Protein AF-A0A3D3ZA91-F1 (afdb_monomer_lite)

Foldseek 3Di:
DVLLVVLVVQLVVQLVVQLVVLVVVCVPPPVDPVVNVLSNVVSNLVSVLCSVLPFDDPVQFAQDAAEAEDPPVCCVVVVVVLVVLLVSQLVQLVSDVVVDVVPVPVVVSLVVQLVVQVVSLVRCSRDPDYRYVSSSVSSSNSD

pLDDT: mean 88.39, std 6.63, range [61.06, 97.44]

Structure (mmCIF, N/CA/C/O backbone):
data_AF-A0A3D3ZA91-F1
#
_entry.id   AF-A0A3D3ZA91-F1
#
loop_
_atom_site.group_PDB
_atom_site.id
_atom_site.type_symbol
_atom_site.label_atom_id
_atom_site.label_alt_id
_atom_site.label_comp_id
_atom_site.label_asym_id
_atom_site.label_entity_id
_atom_site.label_seq_id
_atom_site.pdbx_PDB_ins_code
_atom_site.Cartn_x
_atom_site.Cartn_y
_atom_site.Cartn_z
_atom_site.occupancy
_atom_site.B_iso_or_equiv
_atom_site.auth_seq_id
_atom_site.auth_comp_id
_atom_site.auth_asym_id
_atom_site.auth_atom_id
_atom_site.pdbx_PDB_model_num
ATOM 1 N N . MET A 1 1 ? -7.380 8.113 -21.785 1.00 61.06 1 MET A N 1
ATOM 2 C CA . MET A 1 1 ? -8.723 8.226 -21.169 1.00 61.06 1 MET A CA 1
ATOM 3 C C . MET A 1 1 ? -9.260 6.880 -20.694 1.00 61.06 1 MET A C 1
ATOM 5 O O . MET A 1 1 ? -9.661 6.809 -19.547 1.00 61.06 1 MET A O 1
ATOM 9 N N . ARG A 1 2 ? -9.198 5.813 -21.512 1.00 73.81 2 ARG A N 1
ATOM 10 C CA . ARG A 1 2 ? -9.702 4.475 -21.145 1.00 73.81 2 ARG A CA 1
ATOM 11 C C . ARG A 1 2 ? -9.028 3.861 -19.903 1.00 73.81 2 ARG A C 1
ATOM 13 O O . ARG A 1 2 ? -9.726 3.495 -18.982 1.00 73.81 2 ARG A O 1
ATOM 20 N N . ILE A 1 3 ? -7.695 3.902 -19.812 1.00 68.88 3 ILE A N 1
ATOM 21 C CA . ILE A 1 3 ? -6.941 3.330 -18.674 1.00 68.88 3 ILE A CA 1
ATOM 22 C C . ILE A 1 3 ? -7.285 4.002 -17.333 1.00 68.88 3 ILE A C 1
ATOM 24 O O . ILE A 1 3 ? -7.525 3.321 -16.350 1.00 68.88 3 ILE A O 1
ATOM 28 N N . ILE A 1 4 ? -7.343 5.339 -17.293 1.00 70.94 4 ILE A N 1
ATOM 29 C CA . ILE A 1 4 ? -7.691 6.086 -16.068 1.00 70.94 4 ILE A CA 1
ATOM 30 C C . ILE A 1 4 ? -9.126 5.767 -15.636 1.00 70.94 4 ILE A C 1
ATOM 32 O O . ILE A 1 4 ? -9.400 5.635 -14.449 1.00 70.94 4 ILE A O 1
ATOM 36 N N . PHE A 1 5 ? -10.038 5.640 -16.601 1.00 77.88 5 PHE A N 1
ATOM 37 C CA . PHE A 1 5 ? -11.415 5.244 -16.333 1.00 77.88 5 PHE A CA 1
ATOM 38 C C . PHE A 1 5 ? -11.496 3.814 -15.785 1.00 77.88 5 PHE A C 1
ATOM 40 O O . PHE A 1 5 ? -12.196 3.595 -14.804 1.00 77.88 5 PHE A O 1
ATOM 47 N N . ASP A 1 6 ? -10.745 2.875 -16.364 1.00 77.19 6 ASP A N 1
ATOM 48 C CA . ASP A 1 6 ? -10.708 1.480 -15.917 1.00 77.19 6 ASP A CA 1
ATOM 49 C C . ASP A 1 6 ? -10.128 1.369 -14.490 1.00 77.19 6 ASP A C 1
ATOM 51 O O . ASP A 1 6 ? -10.743 0.744 -13.633 1.00 77.19 6 ASP A O 1
ATOM 55 N N . MET A 1 7 ? -9.033 2.076 -14.181 1.00 74.94 7 MET A N 1
ATOM 56 C CA . MET A 1 7 ? -8.461 2.140 -12.822 1.00 74.94 7 MET A CA 1
ATOM 57 C C . MET A 1 7 ? -9.434 2.754 -11.804 1.00 74.94 7 MET A C 1
ATOM 59 O O . MET A 1 7 ? -9.571 2.268 -10.683 1.00 74.94 7 MET A O 1
ATOM 63 N N . ALA A 1 8 ? -10.134 3.829 -12.182 1.00 76.56 8 ALA A N 1
ATOM 64 C CA . ALA A 1 8 ? -11.133 4.456 -11.318 1.00 76.56 8 ALA A CA 1
ATOM 65 C C . ALA A 1 8 ? -12.351 3.546 -11.089 1.00 76.56 8 ALA A C 1
ATOM 67 O O . ALA A 1 8 ? -12.920 3.537 -9.997 1.00 76.56 8 ALA A O 1
ATOM 68 N N . LEU A 1 9 ? -12.745 2.775 -12.106 1.00 82.31 9 LEU A N 1
ATOM 69 C CA . LEU A 1 9 ? -13.807 1.783 -12.000 1.00 82.31 9 LEU A CA 1
ATOM 70 C C . LEU A 1 9 ? -13.417 0.665 -11.028 1.00 82.31 9 LEU A C 1
ATOM 72 O O . LEU A 1 9 ? -14.237 0.300 -10.190 1.00 82.31 9 LEU A O 1
ATOM 76 N N . GLU A 1 10 ? -12.183 0.166 -11.092 1.00 81.94 10 GLU A N 1
ATOM 77 C CA . GLU A 1 10 ? -11.682 -0.871 -10.180 1.00 81.94 10 GLU A CA 1
ATOM 78 C C . GLU A 1 10 ? -11.627 -0.401 -8.734 1.00 81.94 10 GLU A C 1
ATOM 80 O O . GLU A 1 10 ? -12.225 -1.048 -7.876 1.00 81.94 10 GLU A O 1
ATOM 85 N N . ALA A 1 11 ? -11.060 0.781 -8.474 1.00 82.88 11 ALA A N 1
ATOM 86 C CA . ALA A 1 11 ? -11.134 1.387 -7.146 1.00 82.88 11 ALA A CA 1
ATOM 87 C C . ALA A 1 11 ? -12.587 1.548 -6.676 1.00 82.88 11 ALA A C 1
ATOM 89 O O . ALA A 1 11 ? -12.902 1.299 -5.512 1.00 82.88 11 ALA A O 1
ATOM 90 N N . GLY A 1 12 ? -13.499 1.924 -7.577 1.00 84.81 12 GLY A N 1
ATOM 91 C CA . GLY A 1 12 ? -14.930 1.978 -7.287 1.00 84.81 12 GLY A CA 1
ATOM 92 C C . GLY A 1 12 ? -15.498 0.619 -6.868 1.00 84.81 12 GLY A C 1
ATOM 93 O O . GLY A 1 12 ? -16.186 0.528 -5.851 1.00 84.81 12 GLY A O 1
ATOM 94 N N . VAL A 1 13 ? -15.183 -0.447 -7.607 1.00 86.19 13 VAL A N 1
ATOM 95 C CA . VAL A 1 13 ? -15.602 -1.823 -7.291 1.00 86.19 13 VAL A CA 1
ATOM 96 C C . VAL A 1 13 ? -15.001 -2.288 -5.963 1.00 86.19 13 VAL A C 1
ATOM 98 O O . VAL A 1 13 ? -15.733 -2.797 -5.112 1.00 86.19 13 VAL A O 1
ATOM 101 N N . ALA A 1 14 ? -13.705 -2.061 -5.743 1.00 87.56 14 ALA A N 1
ATOM 102 C CA . ALA A 1 14 ? -13.026 -2.373 -4.492 1.00 87.56 14 ALA A CA 1
ATOM 103 C C . ALA A 1 14 ? -13.692 -1.649 -3.316 1.00 87.56 14 ALA A C 1
ATOM 105 O O . ALA A 1 14 ? -14.023 -2.284 -2.316 1.00 87.56 14 ALA A O 1
ATOM 106 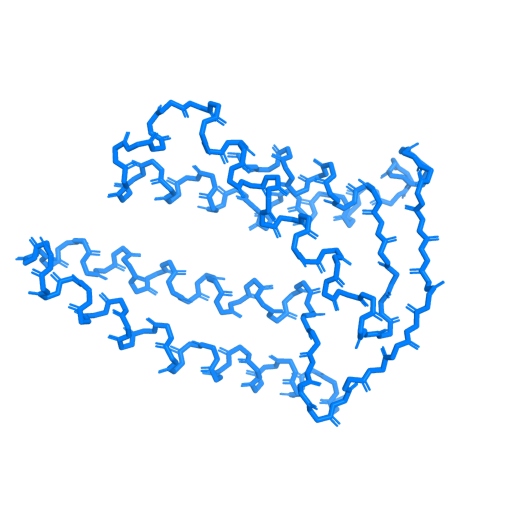N N . ALA A 1 15 ? -13.992 -0.354 -3.445 1.00 87.06 15 ALA A N 1
ATOM 107 C CA . ALA A 1 15 ? -14.692 0.408 -2.414 1.00 87.06 15 ALA A CA 1
ATOM 108 C C . ALA A 1 15 ? -16.099 -0.149 -2.133 1.00 87.06 15 ALA A C 1
ATOM 110 O O . ALA A 1 15 ? -16.471 -0.303 -0.969 1.00 87.06 15 ALA A O 1
ATOM 111 N N . VAL A 1 16 ? -16.861 -0.508 -3.173 1.00 88.00 16 VAL A N 1
ATOM 112 C CA . VAL A 1 16 ? -18.204 -1.107 -3.043 1.00 88.00 16 VAL A CA 1
ATOM 113 C C . VAL A 1 16 ? -18.170 -2.451 -2.311 1.00 88.00 16 VAL A C 1
ATOM 115 O O . VAL A 1 16 ? -19.155 -2.800 -1.667 1.00 88.00 16 VAL A O 1
ATOM 118 N N . ILE A 1 17 ? -17.057 -3.186 -2.352 1.00 89.12 17 ILE A N 1
ATOM 119 C CA . ILE A 1 17 ? -16.880 -4.445 -1.611 1.00 89.12 17 ILE A CA 1
ATOM 120 C C . ILE A 1 17 ? -16.342 -4.185 -0.196 1.00 89.12 17 ILE A C 1
ATOM 122 O O . ILE A 1 17 ? -16.881 -4.702 0.786 1.00 89.12 17 ILE A O 1
ATOM 126 N N . LEU A 1 18 ? -15.292 -3.373 -0.073 1.00 90.50 18 LEU A N 1
ATOM 127 C CA . LEU A 1 18 ? -14.581 -3.137 1.184 1.00 90.50 18 LEU A CA 1
ATOM 128 C C . LEU A 1 18 ? -15.436 -2.365 2.191 1.00 90.50 18 LEU A C 1
ATOM 130 O O . LEU A 1 18 ? -15.481 -2.739 3.362 1.00 90.50 18 LEU A O 1
ATOM 134 N N . VAL A 1 19 ? -16.156 -1.327 1.758 1.00 89.31 19 VAL A N 1
ATOM 135 C CA . VAL A 1 19 ? -17.008 -0.510 2.639 1.00 89.31 19 VAL A CA 1
ATOM 136 C C . VAL A 1 19 ? -18.057 -1.352 3.383 1.00 89.31 19 VAL A C 1
ATOM 138 O O . VAL A 1 19 ? -18.050 -1.327 4.617 1.00 89.31 19 VAL A O 1
ATOM 141 N N . PRO A 1 20 ? -18.939 -2.128 2.721 1.00 88.81 20 PRO A N 1
ATOM 142 C CA . PRO A 1 20 ? -19.918 -2.945 3.433 1.00 88.81 20 PRO A CA 1
ATOM 143 C C . PRO A 1 20 ? -19.260 -4.053 4.256 1.00 88.81 20 PRO A C 1
ATOM 145 O O . PRO A 1 20 ? -19.725 -4.324 5.362 1.00 88.81 20 PRO A O 1
ATOM 148 N N . LEU A 1 21 ? -18.162 -4.651 3.777 1.00 89.62 21 LEU A N 1
ATOM 149 C CA . LEU A 1 21 ? -17.417 -5.659 4.533 1.00 89.62 21 LEU A CA 1
ATOM 150 C C . LEU A 1 21 ? -16.927 -5.101 5.874 1.00 89.62 21 LEU A C 1
ATOM 152 O O . LEU A 1 21 ? -17.147 -5.715 6.920 1.00 89.62 21 LEU A O 1
ATOM 156 N N . PHE A 1 22 ? -16.335 -3.909 5.867 1.00 87.94 22 PHE A N 1
ATOM 157 C CA . PHE A 1 22 ? -15.874 -3.257 7.085 1.00 87.94 22 PHE A CA 1
ATOM 158 C C . PHE A 1 22 ? -17.019 -2.768 7.981 1.00 87.94 22 PHE A C 1
ATOM 160 O O . PHE A 1 22 ? -16.905 -2.850 9.205 1.00 87.94 22 PHE A O 1
ATOM 167 N N . LEU A 1 23 ? -18.146 -2.322 7.414 1.00 87.50 23 LEU A N 1
ATOM 168 C CA . LEU A 1 23 ? -19.346 -1.989 8.194 1.00 87.50 23 LEU A CA 1
ATOM 169 C C . LEU A 1 23 ? -19.912 -3.218 8.920 1.00 87.50 23 LEU A C 1
ATOM 171 O O . LEU A 1 23 ? -20.242 -3.135 10.107 1.00 87.50 23 LEU A O 1
ATOM 175 N N . VAL A 1 24 ? -19.993 -4.363 8.235 1.00 88.25 24 VAL A N 1
ATOM 176 C CA . VAL A 1 24 ? -20.428 -5.637 8.828 1.00 88.25 24 VAL A CA 1
ATOM 177 C C . VAL A 1 24 ? -19.431 -6.098 9.887 1.00 88.25 24 VAL A C 1
ATOM 179 O O . VAL A 1 24 ? -19.844 -6.406 11.003 1.00 88.25 24 VAL A O 1
ATOM 182 N N . ALA A 1 25 ? -18.128 -6.078 9.593 1.00 84.38 25 ALA A N 1
ATOM 183 C CA . ALA A 1 25 ? -17.094 -6.431 10.564 1.00 84.38 25 ALA A CA 1
ATOM 184 C C . ALA A 1 25 ? -17.165 -5.542 11.816 1.00 84.38 25 ALA A C 1
ATOM 186 O O . ALA A 1 25 ? -17.094 -6.047 12.937 1.00 84.38 25 ALA A O 1
ATOM 187 N N . ASN A 1 26 ? -17.390 -4.234 11.653 1.00 83.25 26 ASN A N 1
ATOM 188 C CA . ASN A 1 26 ? -17.578 -3.340 12.789 1.00 83.25 26 ASN A CA 1
ATOM 189 C C . ASN A 1 26 ? -18.813 -3.696 13.613 1.00 83.25 26 ASN A C 1
ATOM 191 O O . ASN A 1 26 ? -18.724 -3.778 14.839 1.00 83.25 26 ASN A O 1
ATOM 195 N N . ARG A 1 27 ? -19.940 -3.962 12.950 1.00 83.56 27 ARG A N 1
ATOM 196 C CA . ARG A 1 27 ? -21.190 -4.326 13.621 1.00 83.56 27 ARG A CA 1
ATOM 197 C C . ARG A 1 27 ? -21.121 -5.678 14.329 1.00 83.56 27 ARG A C 1
ATOM 199 O O . ARG A 1 27 ? -21.796 -5.832 15.332 1.00 83.56 27 ARG A O 1
ATOM 206 N N . VAL A 1 28 ? -20.337 -6.631 13.826 1.00 83.44 28 VAL A N 1
ATOM 207 C CA . VAL A 1 28 ? -20.209 -7.977 14.411 1.00 83.44 28 VAL A CA 1
ATOM 208 C C . VAL A 1 28 ? -19.167 -8.021 15.530 1.00 83.44 28 VAL A C 1
ATOM 210 O O . VAL A 1 28 ? -19.409 -8.650 16.557 1.00 83.44 28 VAL A O 1
ATOM 213 N N . TYR A 1 29 ? -18.013 -7.369 15.359 1.00 77.50 29 TYR A N 1
ATOM 214 C CA . TYR A 1 29 ? -16.881 -7.535 16.277 1.00 77.50 29 TYR A CA 1
ATOM 215 C C . TYR A 1 29 ? -16.690 -6.378 17.261 1.00 77.50 29 TYR A C 1
ATOM 217 O O . TYR A 1 29 ? -16.282 -6.621 18.395 1.00 77.50 29 TYR A O 1
ATOM 225 N N . PHE A 1 30 ? -16.959 -5.130 16.865 1.00 76.62 30 PHE A N 1
ATOM 226 C CA . PHE A 1 30 ? -16.512 -3.955 17.632 1.00 76.62 30 PHE A CA 1
ATOM 227 C C . PHE A 1 30 ? -17.650 -3.130 18.236 1.00 76.62 30 PHE A C 1
ATOM 229 O O . PHE A 1 30 ? -17.479 -2.603 19.329 1.00 76.62 30 PHE A O 1
ATOM 236 N N . HIS A 1 31 ? -18.797 -3.033 17.557 1.00 81.38 31 HIS A N 1
ATOM 237 C CA . HIS A 1 31 ? -19.981 -2.280 17.993 1.00 81.38 31 HIS A CA 1
ATOM 238 C C . HIS A 1 31 ? -19.704 -0.798 18.344 1.00 81.38 31 HIS A C 1
ATOM 240 O O . HIS A 1 31 ? -20.448 -0.191 19.110 1.00 81.38 31 HIS A O 1
ATOM 246 N N . ASP A 1 32 ? -18.650 -0.203 17.771 1.00 82.06 32 ASP A N 1
ATOM 247 C CA . ASP A 1 32 ? -18.165 1.145 18.098 1.00 82.06 32 ASP A CA 1
ATOM 248 C C . ASP A 1 32 ? -18.311 2.097 16.884 1.00 82.06 32 ASP A C 1
ATOM 250 O O . ASP A 1 32 ? -17.761 1.825 15.805 1.00 82.06 32 ASP A O 1
ATOM 254 N N . PRO A 1 33 ? -19.050 3.217 17.010 1.00 77.62 33 PRO A N 1
ATOM 255 C CA . PRO A 1 33 ? -19.240 4.173 15.919 1.00 77.62 33 PRO A CA 1
ATOM 256 C C . PRO A 1 33 ? -17.959 4.943 15.551 1.00 77.62 33 PRO A C 1
ATOM 258 O O . PRO A 1 33 ? -17.760 5.250 14.376 1.00 77.62 33 PRO A O 1
ATOM 261 N N . GLY A 1 34 ? -17.051 5.207 16.496 1.00 82.44 34 GLY A N 1
ATOM 262 C CA . GLY A 1 34 ? -15.782 5.893 16.219 1.00 82.44 34 GLY A CA 1
ATOM 263 C C . GLY A 1 34 ? -14.843 5.036 15.370 1.00 82.44 34 GLY A C 1
ATOM 264 O O . GLY A 1 34 ? -14.255 5.510 14.396 1.00 82.44 34 GLY A O 1
ATOM 265 N N . ARG A 1 35 ? -14.786 3.731 15.664 1.00 84.62 35 ARG A N 1
ATOM 266 C CA . ARG A 1 35 ? -14.047 2.758 14.837 1.00 84.62 35 ARG A CA 1
ATOM 267 C C . ARG A 1 35 ? -14.646 2.594 13.445 1.00 84.62 35 ARG A C 1
ATOM 269 O O . ARG A 1 35 ? -13.900 2.361 12.499 1.00 84.62 35 ARG A O 1
ATOM 276 N N . THR A 1 36 ? -15.962 2.773 13.306 1.00 85.19 36 THR A N 1
ATOM 277 C CA . THR A 1 36 ? -16.650 2.717 12.004 1.00 85.19 36 THR A CA 1
ATOM 278 C C . THR A 1 36 ? -16.066 3.735 11.032 1.00 85.19 36 THR A C 1
ATOM 280 O O . THR A 1 36 ? -15.717 3.379 9.911 1.00 85.19 36 THR A O 1
ATOM 283 N N . VAL A 1 37 ? -15.913 4.989 11.468 1.00 87.69 37 VAL A N 1
ATOM 284 C CA . VAL A 1 37 ? -15.354 6.057 10.626 1.00 87.69 37 VAL A CA 1
ATOM 285 C C . VAL A 1 37 ? -13.926 5.719 10.204 1.00 87.69 37 VAL A C 1
ATOM 287 O O . VAL A 1 37 ? -13.594 5.836 9.028 1.00 87.69 37 VAL A O 1
ATOM 290 N N . GLY A 1 38 ? -13.107 5.226 11.137 1.00 90.19 38 GLY A N 1
ATOM 291 C CA . GLY A 1 38 ? -11.752 4.774 10.829 1.00 90.19 38 GLY A CA 1
ATOM 292 C C . GLY A 1 38 ? -11.732 3.689 9.751 1.00 90.19 38 GLY A C 1
ATOM 293 O O . GLY A 1 38 ? -10.985 3.806 8.782 1.00 90.19 38 GLY A O 1
ATOM 294 N N . TYR A 1 39 ? -12.567 2.658 9.880 1.00 90.00 39 TYR A N 1
ATOM 295 C CA . TYR A 1 39 ? -12.628 1.583 8.892 1.00 90.00 39 TYR A CA 1
ATOM 296 C C . TYR A 1 39 ? -13.123 2.047 7.520 1.00 90.00 39 TYR A C 1
ATOM 298 O O . TYR A 1 39 ? -12.651 1.539 6.508 1.00 90.00 39 TYR A O 1
ATOM 306 N N . LEU A 1 40 ? -14.037 3.019 7.462 1.00 89.88 40 LEU A N 1
ATOM 307 C CA . LEU A 1 40 ? -14.476 3.609 6.195 1.00 89.88 40 LEU A CA 1
ATOM 308 C C . LEU A 1 40 ? -13.339 4.368 5.504 1.00 89.88 40 LEU A C 1
ATOM 310 O O . LEU A 1 40 ? -13.141 4.205 4.302 1.00 89.88 40 LEU A O 1
ATOM 314 N N . ILE A 1 41 ? -12.560 5.148 6.260 1.00 92.31 41 ILE A N 1
ATOM 315 C CA . ILE A 1 41 ? -11.373 5.835 5.730 1.00 92.31 41 ILE A CA 1
ATOM 316 C C . ILE A 1 41 ? -10.350 4.805 5.243 1.00 92.31 41 ILE A C 1
ATOM 318 O O . ILE A 1 41 ? -9.818 4.944 4.144 1.00 92.31 41 ILE A O 1
ATOM 322 N N . PHE A 1 42 ? -10.120 3.744 6.020 1.00 93.31 42 PHE A N 1
ATOM 323 C CA . PHE A 1 42 ? -9.212 2.666 5.641 1.00 93.31 42 PHE A CA 1
ATOM 324 C C . PHE A 1 42 ? -9.678 1.920 4.381 1.00 93.31 42 PHE A C 1
ATOM 326 O O . PHE A 1 42 ? -8.866 1.631 3.509 1.00 93.31 42 PHE A O 1
ATOM 333 N N . ALA A 1 43 ? -10.982 1.674 4.229 1.00 92.19 43 ALA A N 1
ATOM 334 C CA . ALA A 1 43 ? -11.559 1.056 3.036 1.00 92.19 43 ALA A CA 1
ATOM 335 C C . ALA A 1 43 ? -11.337 1.907 1.778 1.00 92.19 43 ALA A C 1
ATOM 337 O O . ALA A 1 43 ? -10.933 1.385 0.741 1.00 92.19 43 ALA A O 1
ATOM 338 N N . ILE A 1 44 ? -11.574 3.219 1.879 1.00 91.38 44 ILE A N 1
ATOM 339 C CA . ILE A 1 44 ? -11.340 4.168 0.782 1.00 91.38 44 ILE A CA 1
ATOM 340 C C . ILE A 1 44 ? -9.848 4.231 0.445 1.00 91.38 44 ILE A C 1
ATOM 342 O O . ILE A 1 44 ? -9.487 4.242 -0.729 1.00 91.38 44 ILE A O 1
ATOM 346 N N . TYR A 1 45 ? -8.981 4.230 1.460 1.00 94.44 45 TYR A N 1
ATOM 347 C CA . TYR A 1 45 ? -7.535 4.154 1.276 1.00 94.44 45 TYR A CA 1
ATOM 348 C C . TYR A 1 45 ? -7.122 2.893 0.505 1.00 94.44 45 TYR A C 1
ATOM 350 O O . TYR A 1 45 ? -6.424 3.016 -0.497 1.00 94.44 45 TYR A O 1
ATOM 358 N N . LEU A 1 46 ? -7.582 1.705 0.915 1.00 93.56 46 LEU A N 1
ATOM 359 C CA . LEU A 1 46 ? -7.255 0.444 0.239 1.00 93.56 46 LEU A CA 1
ATOM 360 C C . LEU A 1 46 ? -7.767 0.416 -1.208 1.00 93.56 46 LEU A C 1
ATOM 362 O O . LEU A 1 46 ? -7.064 -0.055 -2.097 1.00 93.56 46 LEU A O 1
ATOM 366 N N . ALA A 1 47 ? -8.956 0.967 -1.461 1.00 91.00 47 ALA A N 1
ATOM 367 C CA . ALA A 1 47 ? -9.485 1.119 -2.814 1.00 91.00 47 ALA A CA 1
ATOM 368 C C . ALA A 1 47 ? -8.652 2.095 -3.668 1.00 91.00 47 ALA A C 1
ATOM 370 O O . ALA A 1 47 ? -8.413 1.851 -4.846 1.00 91.00 47 ALA A O 1
ATOM 371 N N . GLY A 1 48 ? -8.177 3.198 -3.084 1.00 90.50 48 GLY A N 1
ATOM 372 C CA . GLY A 1 48 ? -7.262 4.117 -3.763 1.00 90.50 48 GLY A CA 1
ATOM 373 C C . GLY A 1 48 ? -5.898 3.483 -4.037 1.00 90.50 48 GLY A C 1
ATOM 374 O O . GLY A 1 48 ? -5.341 3.663 -5.117 1.00 90.50 48 GLY A O 1
ATOM 375 N N . MET A 1 49 ? -5.385 2.710 -3.079 1.00 92.06 49 MET A N 1
ATOM 376 C CA . MET A 1 49 ? -4.144 1.953 -3.211 1.00 92.06 49 MET A CA 1
ATOM 377 C C . MET A 1 49 ? -4.216 0.981 -4.384 1.00 92.06 49 MET A C 1
ATOM 379 O O . MET A 1 49 ? -3.312 1.010 -5.211 1.00 92.06 49 MET A O 1
ATOM 383 N N . ASP A 1 50 ? -5.303 0.217 -4.509 1.00 89.25 50 ASP A N 1
ATOM 384 C CA . ASP A 1 50 ? -5.572 -0.682 -5.639 1.00 89.25 50 ASP A CA 1
ATOM 385 C C . ASP A 1 50 ? -5.420 0.019 -7.007 1.00 89.25 50 ASP A C 1
ATOM 387 O O . ASP A 1 50 ? -4.626 -0.409 -7.851 1.00 89.25 50 ASP A O 1
ATOM 391 N N . ALA A 1 51 ? -6.062 1.181 -7.187 1.00 86.06 51 ALA A N 1
ATOM 392 C CA . ALA A 1 51 ? -5.944 1.959 -8.427 1.00 86.06 51 ALA A CA 1
ATOM 393 C C . ALA A 1 51 ? -4.521 2.464 -8.717 1.00 86.06 51 ALA A C 1
ATOM 395 O O . ALA A 1 51 ? -4.139 2.597 -9.884 1.00 86.06 51 ALA A O 1
ATOM 396 N N . VAL A 1 52 ? -3.733 2.771 -7.683 1.00 88.19 52 VAL A N 1
ATOM 397 C CA . VAL A 1 52 ? -2.363 3.284 -7.847 1.00 88.19 52 VAL A CA 1
ATOM 398 C C . VAL A 1 52 ? -1.387 2.145 -8.149 1.00 88.19 52 VAL A C 1
ATOM 400 O O . VAL A 1 52 ? -0.641 2.223 -9.135 1.00 88.19 52 VAL A O 1
ATOM 403 N N . VAL A 1 53 ? -1.416 1.068 -7.356 1.00 87.88 53 VAL A N 1
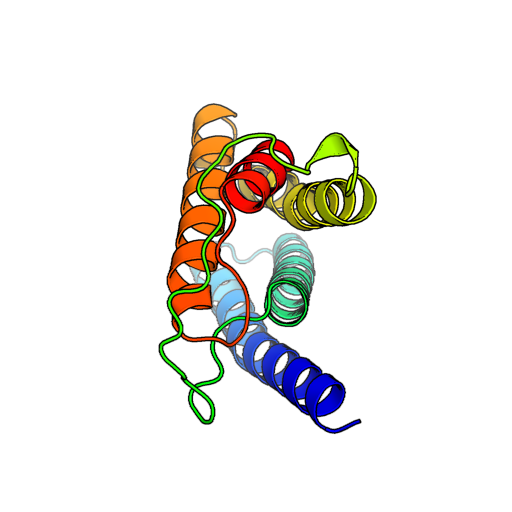ATOM 404 C CA . VAL A 1 53 ? -0.511 -0.086 -7.523 1.00 87.88 53 VAL A CA 1
ATOM 405 C C . VAL A 1 53 ? -0.812 -0.888 -8.787 1.00 87.88 53 VAL A C 1
ATOM 407 O O . VAL A 1 53 ? 0.083 -1.551 -9.309 1.00 87.88 53 VAL A O 1
ATOM 410 N N . GLY A 1 54 ? -2.028 -0.765 -9.328 1.00 81.50 54 GLY A N 1
ATOM 411 C CA . GLY A 1 54 ? -2.424 -1.350 -10.605 1.00 81.50 54 GLY A CA 1
ATOM 412 C C . GLY A 1 54 ? -2.451 -2.869 -10.558 1.00 81.50 54 GLY A C 1
ATOM 413 O O . GLY A 1 54 ? -1.687 -3.517 -11.274 1.00 81.50 54 GLY A O 1
ATOM 414 N N . LEU A 1 55 ? -3.319 -3.418 -9.707 1.00 84.88 55 LEU A N 1
ATOM 415 C CA . LEU A 1 55 ? -3.583 -4.852 -9.6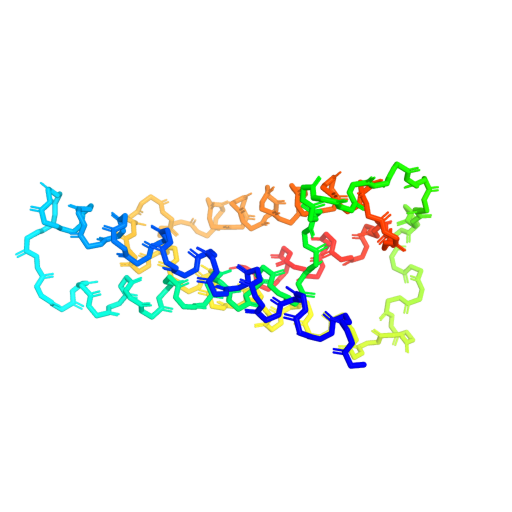53 1.00 84.88 55 LEU A CA 1
ATOM 416 C C . LEU A 1 55 ? -4.151 -5.379 -10.988 1.00 84.88 55 LEU A C 1
ATOM 418 O O . LEU A 1 55 ? -4.662 -4.615 -11.811 1.00 84.88 55 LEU A O 1
ATOM 422 N N . PRO A 1 56 ? -4.045 -6.694 -11.251 1.00 80.44 56 PRO A N 1
ATOM 423 C CA . PRO A 1 56 ? -4.550 -7.287 -12.476 1.00 80.44 56 PRO A CA 1
ATOM 424 C C . PRO A 1 56 ? -6.070 -7.224 -12.565 1.00 80.44 56 PRO A C 1
ATOM 426 O O . PRO A 1 56 ? -6.799 -7.871 -11.814 1.00 80.44 56 PRO A O 1
A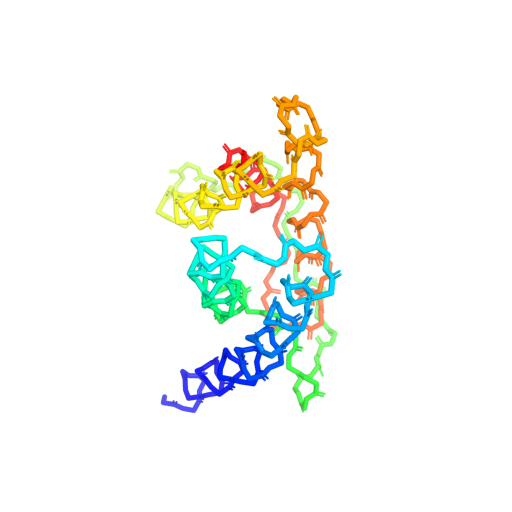TOM 429 N N . CYS A 1 57 ? -6.530 -6.515 -13.588 1.00 77.12 57 CYS A N 1
ATOM 430 C CA . CYS A 1 57 ? -7.922 -6.485 -13.988 1.00 77.12 57 CYS A CA 1
ATOM 431 C C . CYS A 1 57 ? -8.347 -7.841 -14.556 1.00 77.12 57 CYS A C 1
ATOM 433 O O . CYS A 1 57 ? -7.789 -8.277 -15.562 1.00 77.12 57 CYS A O 1
ATOM 435 N N . ILE A 1 58 ? -9.373 -8.483 -13.984 1.00 73.44 58 ILE A N 1
ATOM 436 C CA . ILE A 1 58 ? -9.842 -9.825 -14.399 1.00 73.44 58 ILE A CA 1
ATOM 437 C C . ILE A 1 58 ? -10.132 -9.900 -15.909 1.00 73.44 58 ILE A C 1
ATOM 439 O O . ILE A 1 58 ? -9.879 -10.924 -16.540 1.00 73.44 58 ILE A O 1
ATOM 443 N N . ILE A 1 59 ? -10.623 -8.811 -16.510 1.00 74.81 59 ILE A N 1
ATOM 444 C CA . ILE A 1 59 ? -10.925 -8.744 -17.950 1.00 74.81 59 ILE A CA 1
ATOM 445 C C . ILE A 1 59 ? -9.690 -8.497 -18.836 1.00 74.81 59 ILE A C 1
ATOM 447 O O . ILE A 1 59 ? -9.762 -8.724 -20.044 1.00 74.81 59 ILE A O 1
ATOM 451 N N . TYR A 1 60 ? -8.564 -8.055 -18.267 1.00 75.88 60 TYR A N 1
ATOM 452 C CA . TYR A 1 60 ? -7.328 -7.724 -18.988 1.00 75.88 60 TYR A CA 1
ATOM 453 C C . TYR A 1 60 ? -6.085 -8.435 -18.435 1.00 75.88 60 TYR A C 1
ATOM 455 O O . TYR A 1 60 ? -4.971 -7.963 -18.669 1.00 75.88 60 TYR A O 1
ATOM 463 N N . ILE A 1 61 ? -6.252 -9.569 -17.746 1.00 82.75 61 ILE A N 1
ATOM 464 C CA . ILE A 1 61 ? -5.130 -10.395 -17.284 1.00 82.75 61 ILE A CA 1
ATOM 465 C C . ILE A 1 61 ? -4.213 -10.714 -18.470 1.00 82.75 61 ILE A C 1
ATOM 467 O O . ILE A 1 61 ? -4.646 -11.262 -19.491 1.00 82.75 61 ILE A O 1
ATOM 471 N N . ARG A 1 62 ? -2.930 -10.382 -18.326 1.00 83.56 62 ARG A N 1
ATOM 472 C CA . ARG A 1 62 ? -1.878 -10.733 -19.282 1.00 83.56 62 ARG A CA 1
ATOM 473 C C . ARG A 1 62 ? -0.661 -11.209 -18.525 1.00 83.56 62 ARG A C 1
ATOM 475 O O . ARG A 1 62 ? -0.158 -10.494 -17.682 1.00 83.56 62 ARG A O 1
ATOM 482 N N . LEU A 1 63 ? -0.178 -12.398 -18.851 1.00 86.81 63 LEU A N 1
ATOM 483 C CA . LEU A 1 63 ? 1.074 -12.877 -18.289 1.00 86.81 63 LEU A CA 1
ATOM 484 C C . LEU A 1 63 ? 2.239 -12.203 -19.024 1.00 86.81 63 LEU A C 1
ATOM 486 O O . LEU A 1 63 ? 2.446 -12.488 -20.206 1.00 86.81 63 LEU A O 1
ATOM 490 N N . ASP A 1 64 ? 2.967 -11.328 -18.334 1.00 84.88 64 ASP A N 1
ATOM 491 C CA . ASP A 1 64 ? 4.172 -10.671 -18.843 1.00 84.88 64 ASP A CA 1
ATOM 492 C C . ASP A 1 64 ? 5.303 -10.803 -17.816 1.00 84.88 64 ASP A C 1
ATOM 494 O O . ASP A 1 64 ? 5.160 -10.455 -16.645 1.00 84.88 64 ASP A O 1
ATOM 498 N N . PHE A 1 65 ? 6.444 -11.335 -18.249 1.00 83.44 65 PHE A N 1
ATOM 499 C CA . PHE A 1 65 ? 7.615 -11.535 -17.393 1.00 83.44 65 PHE A CA 1
ATOM 500 C C . PHE A 1 65 ? 8.560 -10.341 -17.504 1.00 83.44 65 PHE A C 1
ATOM 502 O O . PHE A 1 65 ? 9.737 -10.487 -17.836 1.00 83.44 65 PHE A O 1
ATOM 509 N N . ASN A 1 66 ? 8.032 -9.154 -17.229 1.00 86.38 66 ASN A N 1
ATOM 510 C CA . ASN A 1 66 ? 8.822 -7.941 -17.128 1.00 86.38 66 ASN A CA 1
ATOM 511 C C . ASN A 1 66 ? 9.239 -7.754 -15.665 1.00 86.38 66 ASN A C 1
ATOM 513 O O . ASN A 1 66 ? 8.393 -7.511 -14.809 1.00 86.38 66 ASN A O 1
ATOM 517 N N . TYR A 1 67 ? 10.523 -7.932 -15.351 1.00 84.62 67 TYR A N 1
ATOM 518 C CA . TYR A 1 67 ? 10.998 -7.901 -13.968 1.00 84.62 67 TYR A CA 1
ATOM 519 C C . TYR A 1 67 ? 12.332 -7.173 -13.805 1.00 84.62 67 TYR A C 1
ATOM 521 O O . TYR A 1 67 ? 13.235 -7.278 -14.638 1.00 84.62 67 TYR A O 1
ATOM 529 N N . ASN A 1 68 ? 12.482 -6.502 -12.667 1.00 87.06 68 ASN A N 1
ATOM 530 C CA . ASN A 1 68 ? 13.730 -5.949 -12.170 1.00 87.06 68 ASN A CA 1
ATOM 531 C C . ASN A 1 68 ? 14.020 -6.515 -10.773 1.00 87.06 68 ASN A C 1
ATOM 533 O O . ASN A 1 68 ? 13.507 -6.054 -9.758 1.00 87.06 68 ASN A O 1
ATOM 537 N N . PHE A 1 69 ? 14.874 -7.536 -10.717 1.00 88.38 69 PHE A N 1
ATOM 538 C CA . PHE A 1 69 ? 15.293 -8.151 -9.453 1.00 88.38 69 PHE A CA 1
ATOM 539 C C . PHE A 1 69 ? 16.640 -7.631 -8.947 1.00 88.38 69 PHE A C 1
ATOM 541 O O . PHE A 1 69 ? 17.186 -8.193 -7.998 1.00 88.38 69 PHE A O 1
ATOM 548 N N . VAL A 1 70 ? 17.201 -6.590 -9.573 1.00 88.75 70 VAL A N 1
ATOM 549 C CA . VAL A 1 70 ? 18.469 -6.003 -9.132 1.00 88.75 70 VAL A CA 1
ATOM 550 C C . VAL A 1 70 ? 18.163 -4.929 -8.086 1.00 88.75 70 VAL A C 1
ATOM 552 O O . VAL A 1 70 ? 17.699 -3.844 -8.445 1.00 88.75 70 VAL A O 1
ATOM 555 N N . PRO A 1 71 ? 18.421 -5.191 -6.793 1.00 88.25 71 PRO A N 1
ATOM 556 C CA . PRO A 1 71 ? 18.101 -4.232 -5.749 1.00 88.25 71 PRO A CA 1
ATOM 557 C C . PRO A 1 71 ? 18.911 -2.946 -5.932 1.00 88.25 71 PRO A C 1
ATOM 559 O O . PRO A 1 71 ? 20.086 -2.977 -6.307 1.00 88.25 71 PRO A O 1
ATOM 562 N N . PHE A 1 72 ? 18.272 -1.817 -5.638 1.00 88.88 72 PHE A N 1
ATOM 563 C CA . PHE A 1 72 ? 18.784 -0.446 -5.730 1.00 88.88 72 PHE A CA 1
ATOM 564 C C . PHE A 1 72 ? 19.084 0.053 -7.147 1.00 88.88 72 PHE A C 1
ATOM 566 O O . PHE A 1 72 ? 19.416 1.231 -7.324 1.00 88.88 72 PHE A O 1
ATOM 573 N N . LEU A 1 73 ? 18.947 -0.799 -8.167 1.00 86.88 73 LEU A N 1
ATOM 574 C CA . LEU A 1 73 ? 19.128 -0.393 -9.552 1.00 86.88 73 LEU A CA 1
ATOM 575 C C . LEU A 1 73 ? 18.055 0.636 -9.912 1.00 86.88 73 LEU A C 1
ATOM 577 O O . LEU A 1 73 ? 16.870 0.378 -9.756 1.00 86.88 73 LEU A O 1
ATOM 581 N N . TYR A 1 74 ? 18.481 1.815 -10.352 1.00 85.75 74 TYR A N 1
ATOM 582 C CA . TYR A 1 74 ? 17.635 2.969 -10.673 1.00 85.75 74 TYR A CA 1
ATOM 583 C C . TYR A 1 74 ? 16.811 3.581 -9.527 1.00 85.75 74 TYR A C 1
ATOM 585 O O . TYR A 1 74 ? 16.275 4.669 -9.713 1.00 85.75 74 TYR A O 1
ATOM 593 N N . MET A 1 75 ? 16.782 2.985 -8.334 1.00 86.88 75 MET A N 1
ATOM 594 C CA . MET A 1 75 ? 15.985 3.452 -7.189 1.00 86.88 75 MET A CA 1
ATOM 595 C C . MET A 1 75 ? 16.248 4.924 -6.829 1.00 86.88 75 MET A C 1
ATOM 597 O O . MET A 1 75 ? 15.326 5.713 -6.648 1.00 86.88 75 MET A O 1
ATOM 6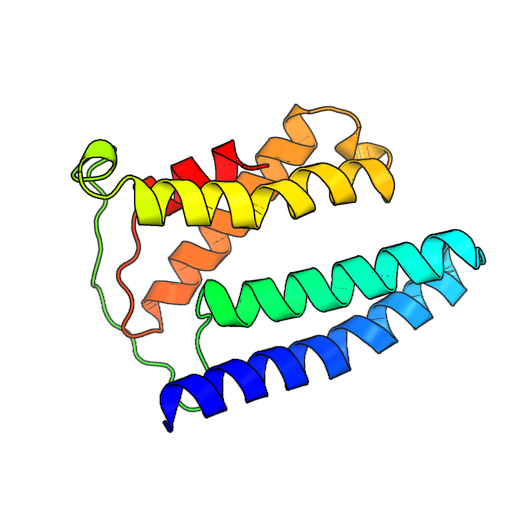01 N N . PHE A 1 76 ? 17.520 5.332 -6.773 1.00 86.50 76 PHE A N 1
ATOM 602 C CA . PHE A 1 76 ? 17.887 6.717 -6.449 1.00 86.50 76 PHE A CA 1
ATOM 603 C C . PHE A 1 76 ? 17.711 7.677 -7.627 1.00 86.50 76 PHE A C 1
ATOM 605 O O . PHE A 1 76 ? 17.435 8.859 -7.425 1.00 86.50 76 PHE A O 1
ATOM 612 N N . SER A 1 77 ? 17.863 7.192 -8.862 1.00 88.69 77 SER A N 1
ATOM 613 C CA . SER A 1 77 ? 17.575 8.005 -10.048 1.00 88.69 77 SER A CA 1
ATOM 614 C C . SER A 1 77 ? 16.073 8.210 -10.244 1.00 88.69 77 SER A C 1
ATOM 616 O O . SER A 1 77 ? 15.667 9.273 -10.703 1.00 88.69 77 SER A O 1
ATOM 618 N N . ASP A 1 78 ? 15.257 7.238 -9.832 1.00 87.25 78 ASP A N 1
ATOM 619 C CA . ASP A 1 78 ? 13.796 7.271 -9.859 1.00 87.25 78 ASP A CA 1
ATOM 620 C C . ASP A 1 78 ? 13.198 7.456 -8.454 1.00 87.25 78 ASP A C 1
ATOM 622 O O . ASP A 1 78 ? 12.219 6.832 -8.032 1.00 87.25 78 ASP A O 1
ATOM 626 N N . TYR A 1 79 ? 13.819 8.361 -7.694 1.00 89.12 79 TYR A N 1
ATOM 627 C CA . TYR A 1 79 ? 13.462 8.617 -6.301 1.00 89.12 79 TYR A CA 1
ATOM 628 C C . TYR A 1 79 ? 12.006 9.069 -6.127 1.00 89.12 79 TYR A C 1
ATOM 630 O O . TYR A 1 79 ? 11.451 8.937 -5.039 1.00 89.12 79 TYR A O 1
ATOM 638 N N . ARG A 1 80 ? 11.381 9.630 -7.172 1.00 92.94 80 ARG A N 1
ATOM 639 C CA . ARG A 1 80 ? 9.981 10.071 -7.132 1.00 92.94 80 ARG A CA 1
ATOM 640 C C . ARG A 1 80 ? 9.041 8.880 -7.018 1.00 92.94 80 ARG A C 1
ATOM 642 O O . ARG A 1 80 ? 8.191 8.898 -6.135 1.00 92.94 80 ARG A O 1
ATOM 649 N N . ASN A 1 81 ? 9.220 7.855 -7.852 1.00 89.88 81 ASN A N 1
ATOM 650 C CA . ASN A 1 81 ? 8.417 6.634 -7.772 1.00 89.88 81 ASN A CA 1
ATOM 651 C C . ASN A 1 81 ? 8.684 5.898 -6.458 1.00 89.88 81 ASN A C 1
ATOM 653 O O . ASN A 1 81 ? 7.745 5.562 -5.741 1.00 89.88 81 ASN A O 1
ATOM 657 N N . SER A 1 82 ? 9.956 5.803 -6.062 1.00 92.19 82 SER A N 1
ATOM 658 C CA . SER A 1 82 ? 10.334 5.240 -4.760 1.00 92.19 82 SER A CA 1
ATOM 659 C C . SER A 1 82 ? 9.660 5.962 -3.582 1.00 92.19 82 SER A C 1
ATOM 661 O O . SER A 1 82 ? 9.165 5.324 -2.656 1.00 92.19 82 SER A O 1
ATOM 663 N N . LEU A 1 83 ? 9.600 7.297 -3.613 1.00 94.00 83 LEU A N 1
ATOM 664 C CA . LEU A 1 83 ? 8.935 8.088 -2.579 1.00 94.00 83 LEU A CA 1
ATOM 665 C C . LEU A 1 83 ? 7.414 7.897 -2.597 1.00 94.00 83 LEU A C 1
ATOM 667 O O . LEU A 1 83 ? 6.806 7.827 -1.533 1.00 94.00 83 LEU A O 1
ATOM 671 N N . LEU A 1 84 ? 6.793 7.814 -3.775 1.00 93.50 84 LEU A N 1
ATOM 672 C CA . LEU A 1 84 ? 5.353 7.572 -3.893 1.00 93.50 84 LEU A CA 1
ATOM 673 C C . LEU A 1 84 ? 4.962 6.204 -3.325 1.00 93.50 84 LEU A C 1
ATOM 675 O O . LEU A 1 84 ? 3.966 6.127 -2.613 1.00 93.50 84 LEU A O 1
ATOM 679 N N . ASN A 1 85 ? 5.775 5.175 -3.556 1.00 94.06 85 ASN A N 1
ATOM 680 C CA . ASN A 1 85 ? 5.599 3.835 -2.993 1.00 94.06 85 ASN A CA 1
ATOM 681 C C . ASN A 1 85 ? 5.675 3.840 -1.458 1.00 94.06 85 ASN A C 1
ATOM 683 O O . ASN A 1 85 ? 4.762 3.361 -0.782 1.00 94.06 85 ASN A O 1
ATOM 687 N N . VAL A 1 86 ? 6.688 4.509 -0.890 1.00 95.44 86 VAL A N 1
ATOM 688 C CA . VAL A 1 86 ? 6.777 4.736 0.565 1.00 95.44 86 VAL A CA 1
ATOM 689 C C . VAL A 1 86 ? 5.519 5.445 1.079 1.00 95.44 86 VAL A C 1
ATOM 691 O O . VAL A 1 86 ? 4.860 4.957 1.996 1.00 95.44 86 VAL A O 1
ATOM 694 N N . LEU A 1 87 ? 5.154 6.586 0.484 1.00 96.12 87 LEU A N 1
ATOM 695 C CA . LEU A 1 87 ? 4.010 7.393 0.925 1.00 96.12 87 LEU A CA 1
ATOM 696 C C . LEU A 1 87 ? 2.677 6.650 0.805 1.00 96.12 87 LEU A C 1
ATOM 698 O O . LEU A 1 87 ? 1.775 6.892 1.608 1.00 96.12 87 LEU A O 1
ATOM 702 N N . LEU A 1 88 ? 2.554 5.745 -0.164 1.00 95.31 88 LEU A N 1
ATOM 703 C CA . LEU A 1 88 ? 1.369 4.921 -0.346 1.00 95.31 88 LEU A CA 1
ATOM 704 C C . LEU A 1 88 ? 1.188 3.914 0.796 1.00 95.31 88 LEU A C 1
ATOM 706 O O . LEU A 1 88 ? 0.050 3.630 1.167 1.00 95.31 88 LEU A O 1
ATOM 710 N N . PHE A 1 89 ? 2.278 3.407 1.375 1.00 97.06 89 PHE A N 1
ATOM 711 C CA . PHE A 1 89 ? 2.247 2.416 2.457 1.00 97.06 89 PHE A CA 1
ATOM 712 C C . PHE A 1 89 ? 2.263 3.023 3.871 1.00 97.06 89 PHE A C 1
ATOM 714 O O . PHE A 1 89 ? 1.815 2.363 4.808 1.00 97.06 89 PHE A O 1
ATOM 721 N N . VAL A 1 90 ? 2.644 4.296 4.041 1.00 96.75 90 VAL A N 1
ATOM 722 C CA . VAL A 1 90 ? 2.575 4.999 5.346 1.00 96.75 90 VAL A CA 1
ATOM 723 C C . VAL A 1 90 ? 1.202 4.895 6.024 1.00 96.75 90 VAL A C 1
ATOM 725 O O . VAL A 1 90 ? 1.145 4.566 7.215 1.00 96.75 90 VAL A O 1
ATOM 728 N N . PRO A 1 91 ? 0.069 5.111 5.327 1.00 96.19 91 PRO A N 1
ATOM 729 C CA . PRO A 1 91 ? -1.239 4.917 5.939 1.00 96.19 91 PRO A CA 1
ATOM 730 C C . PRO A 1 91 ? -1.478 3.469 6.384 1.00 96.19 91 PRO A C 1
ATOM 732 O O . PRO A 1 91 ? -2.069 3.269 7.443 1.00 96.19 91 PRO A O 1
ATOM 735 N N . LEU A 1 92 ? -0.999 2.462 5.641 1.00 96.50 92 LEU A N 1
ATOM 736 C CA . LEU A 1 92 ? -1.107 1.054 6.041 1.00 96.50 92 LEU A CA 1
ATOM 737 C C . LEU A 1 92 ? -0.377 0.805 7.367 1.00 96.50 92 LEU A C 1
ATOM 739 O O . LEU A 1 92 ? -0.968 0.237 8.291 1.00 96.50 92 LEU A O 1
ATOM 743 N N . GLY A 1 93 ? 0.861 1.294 7.479 1.00 95.19 93 GLY A N 1
ATOM 744 C CA . GLY A 1 93 ? 1.682 1.205 8.690 1.00 95.19 93 GLY A CA 1
ATOM 745 C C . GLY A 1 93 ? 1.037 1.853 9.914 1.00 95.19 93 GLY A C 1
ATOM 746 O O . GLY A 1 93 ? 1.118 1.332 11.026 1.00 95.19 93 GLY A O 1
ATOM 747 N N . PHE A 1 94 ? 0.307 2.952 9.708 1.00 95.31 94 PHE A N 1
ATOM 748 C CA . PHE A 1 94 ? -0.445 3.628 10.764 1.00 95.31 94 PHE A CA 1
ATOM 749 C C . PHE A 1 94 ? -1.759 2.914 11.132 1.00 95.31 94 PHE A C 1
ATOM 751 O O . PHE A 1 94 ? -2.068 2.738 12.314 1.00 95.31 94 PHE A O 1
ATOM 758 N N . PHE A 1 95 ? -2.554 2.499 10.142 1.00 95.00 95 PHE A N 1
ATOM 759 C CA . PHE A 1 95 ? -3.886 1.936 10.380 1.00 95.00 95 PHE A CA 1
ATOM 760 C C . PHE A 1 95 ? -3.846 0.542 11.020 1.00 95.00 95 PHE A C 1
ATOM 762 O O . PHE A 1 95 ? -4.712 0.220 11.838 1.00 95.00 95 PHE A O 1
ATOM 769 N N . LEU A 1 96 ? -2.840 -0.279 10.707 1.00 94.38 96 LEU A N 1
ATOM 770 C CA . LEU A 1 96 ? -2.700 -1.627 11.270 1.00 94.38 96 LEU A CA 1
ATOM 771 C C . LEU A 1 96 ? -2.661 -1.654 12.815 1.00 94.38 96 LEU A C 1
ATOM 773 O O . LEU A 1 96 ? -3.531 -2.302 13.411 1.00 94.38 96 LEU A O 1
ATOM 777 N N . PRO A 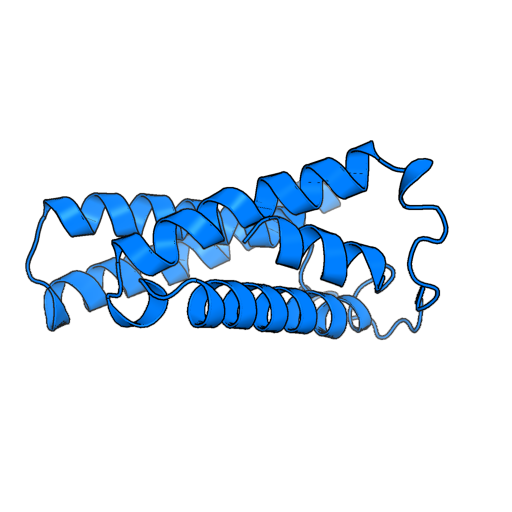1 97 ? -1.726 -0.963 13.501 1.00 93.81 97 PRO A N 1
ATOM 778 C CA . PRO A 1 97 ? -1.701 -0.910 14.964 1.00 93.81 97 PRO A CA 1
ATOM 779 C C . PRO A 1 97 ? -2.909 -0.175 15.551 1.00 93.81 97 PRO A C 1
ATOM 781 O O . PRO A 1 97 ? -3.308 -0.478 16.678 1.00 93.81 97 PRO A O 1
ATOM 784 N N . PHE A 1 98 ? -3.501 0.766 14.804 1.00 91.62 98 PHE A N 1
ATOM 785 C CA . PHE A 1 98 ? -4.676 1.519 15.244 1.00 91.62 98 PHE A CA 1
ATOM 786 C C . PHE A 1 98 ? -5.907 0.616 15.420 1.00 91.62 98 PHE A C 1
ATOM 788 O O . PHE A 1 98 ? -6.610 0.717 16.428 1.00 91.62 98 PHE A O 1
ATOM 795 N N . PHE A 1 99 ? -6.156 -0.303 14.482 1.00 89.50 99 PHE A N 1
ATOM 796 C CA . PHE A 1 99 ? -7.314 -1.202 14.555 1.00 89.50 99 PHE A CA 1
ATOM 797 C C . PHE A 1 99 ? -7.036 -2.506 15.308 1.00 89.50 99 PHE A C 1
ATOM 799 O O . PHE A 1 99 ? -7.924 -3.008 16.010 1.00 89.50 99 PHE A O 1
ATOM 806 N N . TRP A 1 100 ? -5.822 -3.057 15.208 1.00 91.19 100 TRP A N 1
ATOM 807 C CA . TRP A 1 100 ? -5.509 -4.373 15.764 1.00 91.19 100 TRP A CA 1
ATOM 808 C C . TRP A 1 100 ? -4.274 -4.349 16.666 1.00 91.19 100 TRP A C 1
ATOM 810 O O . TRP A 1 100 ? -3.143 -4.163 16.222 1.00 91.19 100 TRP A O 1
ATOM 820 N N . ARG A 1 101 ? -4.475 -4.705 17.945 1.00 88.56 101 ARG A N 1
ATOM 821 C CA . ARG A 1 101 ? -3.399 -4.788 18.955 1.00 88.56 101 ARG A CA 1
ATOM 822 C C . ARG A 1 101 ? -2.240 -5.704 18.555 1.00 88.56 101 ARG A C 1
ATOM 824 O O . ARG A 1 101 ? -1.131 -5.478 19.005 1.00 88.56 101 ARG A O 1
ATOM 831 N N . LYS A 1 102 ? -2.459 -6.724 17.717 1.00 90.50 102 LYS A N 1
ATOM 832 C CA . LYS A 1 102 ? -1.379 -7.612 17.243 1.00 90.50 102 LYS A CA 1
ATOM 833 C C . LYS A 1 102 ? -0.292 -6.846 16.474 1.00 90.50 102 LYS A C 1
ATOM 835 O O . LYS A 1 102 ? 0.880 -7.187 16.587 1.00 90.50 102 LYS A O 1
ATOM 840 N N . PHE A 1 103 ? -0.676 -5.801 15.744 1.00 93.12 103 PHE A N 1
ATOM 841 C CA . PHE A 1 103 ? 0.237 -4.952 14.981 1.00 93.12 103 PHE A CA 1
ATOM 842 C C . PHE A 1 103 ? 0.836 -3.818 15.828 1.00 93.12 103 PHE A C 1
ATOM 844 O O . PHE A 1 103 ? 1.592 -3.005 15.320 1.00 93.12 103 PHE A O 1
ATOM 851 N N . SER A 1 104 ? 0.578 -3.753 17.143 1.00 88.94 104 SER A N 1
ATOM 852 C CA . SER A 1 104 ? 1.257 -2.764 17.998 1.00 88.94 104 SER A CA 1
ATOM 853 C C . SER A 1 104 ? 2.763 -3.017 18.111 1.00 88.94 104 SER A C 1
ATOM 855 O O . SER A 1 104 ? 3.519 -2.116 18.460 1.00 88.94 104 SER A O 1
ATOM 857 N N . ALA A 1 105 ? 3.207 -4.250 17.855 1.00 92.94 105 ALA A N 1
ATOM 858 C CA . ALA A 1 105 ? 4.618 -4.569 17.726 1.00 92.94 105 ALA A CA 1
ATOM 859 C C . ALA A 1 105 ? 5.065 -4.339 16.277 1.00 92.94 105 ALA A C 1
ATOM 861 O O . ALA A 1 105 ? 4.588 -5.007 15.360 1.00 92.94 105 ALA A O 1
ATOM 862 N N . PHE A 1 106 ? 6.030 -3.430 16.112 1.00 89.75 106 PHE A N 1
ATOM 863 C CA . PHE A 1 106 ? 6.538 -2.959 14.820 1.00 89.75 106 PHE A CA 1
ATOM 864 C C . PHE A 1 106 ? 6.883 -4.095 13.842 1.00 89.75 106 PHE A C 1
ATOM 866 O O . PHE A 1 106 ? 6.540 -4.019 12.669 1.00 89.75 106 PHE A O 1
ATOM 873 N N . GLY A 1 107 ? 7.463 -5.199 14.328 1.00 93.44 107 GLY A N 1
ATOM 874 C CA . GLY A 1 107 ? 7.800 -6.350 13.484 1.00 93.44 107 GLY A CA 1
ATOM 875 C C . GLY A 1 107 ? 6.599 -7.019 12.800 1.00 93.44 107 GLY A C 1
ATOM 876 O O . GLY A 1 107 ? 6.732 -7.473 11.668 1.00 93.44 107 GLY A O 1
ATOM 877 N N . TYR A 1 108 ? 5.419 -7.060 13.435 1.00 95.38 108 TYR A N 1
ATOM 878 C CA . TYR A 1 108 ? 4.218 -7.606 12.786 1.00 95.38 108 TYR A CA 1
ATOM 879 C C . TYR A 1 108 ? 3.666 -6.662 11.717 1.00 95.38 108 TYR A C 1
ATOM 881 O O . TYR A 1 108 ? 3.169 -7.139 10.699 1.00 95.38 108 TYR A O 1
ATOM 889 N N . THR A 1 109 ? 3.753 -5.351 11.941 1.00 95.88 109 THR A N 1
ATOM 890 C CA . THR A 1 109 ? 3.344 -4.319 10.975 1.00 95.88 109 THR A CA 1
ATOM 891 C C . THR A 1 109 ? 4.242 -4.348 9.749 1.00 95.88 109 THR A C 1
ATOM 893 O O . THR A 1 109 ? 3.742 -4.486 8.636 1.00 95.88 109 THR A O 1
ATOM 896 N N . LEU A 1 110 ? 5.559 -4.369 9.963 1.00 96.25 110 LEU A N 1
ATOM 897 C CA . LEU A 1 110 ? 6.548 -4.458 8.893 1.00 96.25 110 LEU A CA 1
ATOM 898 C C . LEU A 1 110 ? 6.407 -5.762 8.091 1.00 96.25 110 LEU A C 1
ATOM 900 O O . LEU A 1 110 ? 6.439 -5.739 6.864 1.00 96.25 110 LEU A O 1
ATOM 904 N N . LEU A 1 111 ? 6.183 -6.900 8.763 1.00 96.94 111 LEU A N 1
ATOM 905 C CA . LEU A 1 111 ? 5.939 -8.177 8.084 1.00 96.94 111 LEU A CA 1
ATOM 906 C C . LEU A 1 111 ? 4.659 -8.137 7.241 1.00 96.94 111 LEU A C 1
ATOM 908 O O . LEU A 1 111 ? 4.643 -8.658 6.129 1.00 96.94 111 LEU A O 1
ATOM 912 N N . PHE A 1 112 ? 3.591 -7.517 7.748 1.00 96.81 112 PHE A N 1
ATOM 913 C CA . PHE A 1 112 ? 2.355 -7.360 6.986 1.00 96.81 112 PHE A CA 1
ATOM 914 C C . PHE A 1 112 ? 2.559 -6.462 5.761 1.00 96.81 112 PHE A C 1
ATOM 916 O O . PHE A 1 112 ? 2.098 -6.817 4.675 1.00 96.81 112 PHE A O 1
ATOM 923 N N . GLY A 1 113 ? 3.278 -5.346 5.912 1.00 96.88 113 GLY A N 1
ATOM 924 C CA . GLY A 1 113 ? 3.667 -4.468 4.805 1.00 96.88 113 GLY A CA 1
ATOM 925 C C . GLY A 1 113 ? 4.462 -5.205 3.737 1.00 96.88 113 GLY A C 1
ATOM 926 O O . GLY A 1 113 ? 4.082 -5.191 2.568 1.00 96.88 113 GLY A O 1
ATOM 927 N N . PHE A 1 114 ? 5.485 -5.952 4.158 1.00 97.25 114 PHE A N 1
ATOM 928 C CA . PHE A 1 114 ? 6.285 -6.800 3.278 1.00 97.25 114 PHE A CA 1
ATOM 929 C C . PHE A 1 114 ? 5.435 -7.825 2.526 1.00 97.25 114 PHE A C 1
ATOM 931 O O . PHE A 1 114 ? 5.512 -7.908 1.303 1.00 97.25 114 PHE A O 1
ATOM 938 N N . CYS A 1 115 ? 4.590 -8.588 3.225 1.00 97.44 115 CYS A N 1
ATOM 939 C CA . CYS A 1 115 ? 3.719 -9.575 2.585 1.00 97.44 115 CYS A CA 1
ATOM 940 C C . CYS A 1 115 ? 2.721 -8.926 1.617 1.00 97.44 115 CYS A C 1
ATOM 942 O O . CYS A 1 115 ? 2.454 -9.486 0.557 1.00 97.44 115 CYS A O 1
ATOM 944 N N . THR A 1 116 ? 2.188 -7.754 1.968 1.00 95.69 116 THR A N 1
ATOM 945 C CA . THR A 1 116 ? 1.262 -6.997 1.113 1.00 95.69 116 THR A CA 1
ATOM 946 C C . THR A 1 116 ? 1.961 -6.523 -0.154 1.00 95.69 116 THR A C 1
ATOM 948 O O . THR A 1 116 ? 1.447 -6.731 -1.251 1.00 95.69 116 THR A O 1
ATOM 951 N N . SER A 1 117 ? 3.157 -5.948 -0.028 1.00 96.50 117 SER A N 1
ATOM 952 C CA . SER A 1 117 ? 3.929 -5.523 -1.190 1.00 96.50 117 SER A CA 1
ATOM 953 C C . SER A 1 117 ? 4.371 -6.706 -2.044 1.00 96.50 117 SER A C 1
ATOM 955 O O . SER A 1 117 ? 4.281 -6.630 -3.261 1.00 96.50 117 SER A O 1
ATOM 957 N N . LEU A 1 118 ? 4.790 -7.819 -1.438 1.00 95.38 118 LEU A N 1
ATOM 958 C CA . LEU A 1 118 ? 5.151 -9.025 -2.183 1.00 95.38 118 LEU A CA 1
ATOM 959 C C . LEU A 1 118 ? 3.956 -9.561 -2.975 1.00 95.38 118 LEU A C 1
ATOM 961 O O . LEU A 1 118 ? 4.109 -9.966 -4.122 1.00 95.38 118 LEU A O 1
ATOM 965 N N . LEU A 1 119 ? 2.760 -9.547 -2.383 1.00 94.69 119 LEU A N 1
ATOM 966 C CA . LEU A 1 119 ? 1.540 -9.936 -3.080 1.00 94.69 119 LEU A CA 1
ATOM 967 C C . LEU A 1 119 ? 1.269 -9.027 -4.287 1.00 94.69 119 LEU A C 1
ATOM 969 O O . LEU A 1 119 ? 0.937 -9.540 -5.349 1.00 94.69 119 LEU A O 1
ATOM 973 N N . ILE A 1 120 ? 1.437 -7.710 -4.146 1.00 93.44 120 ILE A N 1
ATOM 974 C CA . ILE A 1 120 ? 1.278 -6.756 -5.255 1.00 93.44 120 ILE A CA 1
ATOM 975 C C . ILE A 1 120 ? 2.262 -7.061 -6.386 1.00 93.44 120 ILE A C 1
ATOM 977 O O . ILE A 1 120 ? 1.829 -7.237 -7.522 1.00 93.44 120 ILE A O 1
ATOM 981 N N . GLU A 1 121 ? 3.548 -7.201 -6.068 1.00 93.31 121 GLU A N 1
ATOM 982 C CA . GLU A 1 121 ? 4.605 -7.529 -7.032 1.00 93.31 121 GLU A CA 1
ATOM 983 C C . GLU A 1 121 ? 4.301 -8.824 -7.805 1.00 93.31 121 GLU A C 1
ATOM 985 O O . GLU A 1 121 ? 4.435 -8.885 -9.028 1.00 93.31 121 GLU A O 1
ATOM 990 N N . LEU A 1 122 ? 3.827 -9.860 -7.102 1.00 91.62 122 LEU A N 1
ATOM 991 C CA . LEU A 1 122 ? 3.430 -11.135 -7.709 1.00 91.62 122 LEU A CA 1
ATOM 992 C C . LEU A 1 122 ? 2.185 -11.003 -8.594 1.00 91.62 122 LEU A C 1
ATOM 994 O O . LEU A 1 122 ? 2.082 -11.674 -9.620 1.00 91.62 122 LEU A O 1
ATOM 998 N N . LEU A 1 123 ? 1.231 -10.158 -8.203 1.00 90.31 123 LEU A N 1
ATOM 999 C CA . LEU A 1 123 ? 0.026 -9.898 -8.984 1.00 90.31 123 LEU A CA 1
ATOM 1000 C C . LEU A 1 123 ? 0.326 -9.069 -10.242 1.00 90.31 123 LEU A C 1
ATOM 1002 O O . LEU A 1 123 ? -0.321 -9.274 -11.270 1.00 90.31 123 LEU A O 1
ATOM 1006 N N . GLN A 1 124 ? 1.327 -8.190 -10.198 1.00 90.56 124 GLN A N 1
ATOM 1007 C CA . GLN A 1 124 ? 1.744 -7.376 -11.342 1.00 90.56 124 GLN A CA 1
ATOM 1008 C C . GLN A 1 124 ? 2.339 -8.197 -12.495 1.00 90.56 124 GLN A C 1
ATOM 1010 O O . GLN A 1 124 ? 2.230 -7.761 -13.638 1.00 90.56 124 GLN A O 1
ATOM 1015 N N . VAL A 1 125 ? 2.823 -9.421 -12.251 1.00 89.38 125 VAL A N 1
ATOM 1016 C CA . VAL A 1 125 ? 3.218 -10.381 -13.310 1.00 89.38 125 VAL A CA 1
ATOM 1017 C C . VAL A 1 125 ? 2.051 -10.711 -14.260 1.00 89.38 125 VAL A C 1
ATOM 1019 O O . VAL A 1 125 ? 2.247 -11.100 -15.412 1.00 89.38 125 VAL A O 1
ATOM 1022 N N . PHE A 1 126 ? 0.809 -10.546 -13.794 1.00 88.19 126 PHE A N 1
ATOM 1023 C CA . PHE A 1 126 ? -0.408 -10.718 -14.594 1.00 88.19 126 PHE A CA 1
ATOM 1024 C C . PHE A 1 126 ? -0.896 -9.411 -15.241 1.00 88.19 126 PHE A C 1
ATOM 1026 O O . PHE A 1 126 ? -2.044 -9.325 -15.698 1.00 88.19 126 PHE A O 1
ATOM 1033 N N . THR A 1 127 ? -0.033 -8.397 -15.286 1.00 84.88 127 THR A N 1
ATOM 1034 C CA . THR A 1 127 ? -0.301 -7.077 -15.857 1.00 84.88 127 THR A CA 1
ATOM 1035 C C . THR A 1 127 ? 0.771 -6.691 -16.877 1.00 84.88 127 THR A C 1
ATOM 1037 O O . THR A 1 127 ? 1.675 -7.455 -17.180 1.00 84.88 127 THR A O 1
ATOM 1040 N N . PHE A 1 128 ? 0.669 -5.481 -17.426 1.00 81.12 128 PHE A N 1
ATOM 1041 C CA . PHE A 1 128 ? 1.696 -4.878 -18.284 1.00 81.12 128 PHE A CA 1
ATOM 1042 C C . PHE A 1 128 ? 2.799 -4.151 -17.489 1.00 81.12 128 PHE A C 1
ATOM 1044 O O . PHE A 1 128 ? 3.642 -3.477 -18.086 1.00 81.12 128 PHE A O 1
ATOM 1051 N N . ARG A 1 129 ? 2.745 -4.183 -16.150 1.00 81.81 129 ARG A N 1
ATOM 1052 C CA . ARG A 1 129 ? 3.728 -3.532 -15.277 1.00 81.81 129 ARG A CA 1
ATOM 1053 C C . ARG A 1 129 ? 4.933 -4.441 -15.058 1.00 81.81 129 ARG A C 1
ATOM 1055 O O . ARG A 1 129 ? 4.829 -5.657 -15.173 1.00 81.81 129 ARG A O 1
ATOM 1062 N N . ALA A 1 130 ? 6.071 -3.825 -14.756 1.00 84.00 130 ALA A N 1
ATOM 1063 C CA . ALA A 1 130 ? 7.255 -4.556 -14.347 1.00 84.00 130 ALA A CA 1
ATOM 1064 C C . ALA A 1 130 ? 7.188 -4.839 -12.845 1.00 84.00 130 ALA A C 1
ATOM 1066 O O . ALA A 1 130 ? 6.909 -3.923 -12.078 1.00 84.00 130 ALA A O 1
ATOM 1067 N N . THR A 1 131 ? 7.477 -6.072 -12.448 1.00 87.25 131 THR A N 1
ATOM 1068 C CA . THR A 1 131 ? 7.705 -6.437 -11.046 1.00 87.25 131 THR A CA 1
ATOM 1069 C C . THR A 1 131 ? 9.093 -5.947 -10.622 1.00 87.25 131 THR A C 1
ATOM 1071 O O . THR A 1 131 ? 10.081 -6.318 -11.263 1.00 87.25 131 THR A O 1
ATOM 1074 N N . ASP A 1 132 ? 9.212 -5.153 -9.559 1.00 89.56 132 ASP A N 1
ATOM 1075 C CA . ASP A 1 132 ? 10.474 -4.549 -9.108 1.00 89.56 132 ASP A CA 1
ATOM 1076 C C . ASP A 1 132 ? 10.757 -4.819 -7.615 1.00 89.56 132 ASP A C 1
ATOM 1078 O O . ASP A 1 132 ? 9.977 -4.513 -6.713 1.00 89.56 132 ASP A O 1
ATOM 1082 N N . VAL A 1 133 ? 11.943 -5.359 -7.319 1.00 92.44 133 VAL A N 1
ATOM 1083 C CA . VAL A 1 133 ? 12.418 -5.542 -5.934 1.00 92.44 133 VAL A CA 1
ATOM 1084 C C . VAL A 1 133 ? 12.548 -4.209 -5.186 1.00 92.44 133 VAL A C 1
ATOM 1086 O O . VAL A 1 133 ? 12.401 -4.176 -3.963 1.00 92.44 133 VAL A O 1
ATOM 1089 N N . ASN A 1 134 ? 12.799 -3.101 -5.880 1.00 93.56 134 ASN A N 1
ATOM 1090 C CA . ASN A 1 134 ? 12.814 -1.772 -5.273 1.00 93.56 134 ASN A CA 1
ATOM 1091 C C . ASN A 1 134 ? 11.431 -1.354 -4.772 1.00 93.56 134 ASN A C 1
ATOM 1093 O O . ASN A 1 134 ? 11.340 -0.728 -3.713 1.00 93.56 134 ASN A O 1
ATOM 1097 N N . ASP A 1 135 ? 10.368 -1.730 -5.478 1.00 92.69 135 ASP A N 1
ATOM 1098 C CA . ASP A 1 135 ? 8.992 -1.445 -5.075 1.00 92.69 135 ASP A CA 1
ATOM 1099 C C . ASP A 1 135 ? 8.644 -2.256 -3.825 1.00 92.69 135 ASP A C 1
ATOM 1101 O O . ASP A 1 135 ? 8.186 -1.690 -2.830 1.00 92.69 135 ASP A O 1
ATOM 1105 N N . LEU A 1 136 ? 9.050 -3.532 -3.782 1.00 94.38 136 LEU A N 1
ATOM 1106 C CA . LEU A 1 136 ? 8.999 -4.350 -2.565 1.00 94.38 136 LEU A CA 1
ATOM 1107 C C . LEU A 1 136 ? 9.686 -3.682 -1.365 1.00 94.38 136 LEU A C 1
ATOM 1109 O O . LEU A 1 136 ? 9.121 -3.629 -0.268 1.00 94.38 136 LEU A O 1
ATOM 1113 N N . ILE A 1 137 ? 10.900 -3.164 -1.558 1.00 94.19 137 ILE A N 1
ATOM 1114 C CA . ILE A 1 137 ? 11.680 -2.520 -0.493 1.00 94.19 137 ILE A CA 1
ATOM 1115 C C . ILE A 1 137 ? 11.031 -1.202 -0.050 1.00 94.19 137 ILE A C 1
ATOM 1117 O O . ILE A 1 137 ? 10.885 -0.971 1.149 1.00 94.19 137 ILE A O 1
ATOM 1121 N N . THR A 1 138 ? 10.640 -0.339 -0.988 1.00 95.50 138 THR A N 1
ATOM 1122 C CA . THR A 1 138 ? 10.081 0.992 -0.690 1.00 95.50 138 THR A CA 1
ATOM 1123 C C . THR A 1 138 ? 8.721 0.915 -0.017 1.00 95.50 138 THR A C 1
ATOM 1125 O O . THR A 1 138 ? 8.512 1.569 1.004 1.00 95.50 138 THR A O 1
ATOM 1128 N N . ASN A 1 139 ? 7.829 0.063 -0.513 1.00 96.38 139 ASN A N 1
ATOM 1129 C CA . ASN A 1 139 ? 6.532 -0.191 0.105 1.00 96.38 139 ASN A CA 1
ATOM 1130 C C . ASN A 1 139 ? 6.686 -0.740 1.532 1.00 96.38 139 ASN A C 1
ATOM 1132 O O . ASN A 1 139 ? 6.050 -0.258 2.470 1.00 96.38 139 ASN A O 1
ATOM 1136 N N . THR A 1 140 ? 7.596 -1.704 1.724 1.00 96.38 140 THR A N 1
ATOM 1137 C CA . THR A 1 140 ? 7.895 -2.244 3.061 1.00 96.38 140 THR A CA 1
ATOM 1138 C C . THR A 1 140 ? 8.464 -1.167 3.983 1.00 96.38 140 THR A C 1
ATOM 1140 O O . THR A 1 140 ? 8.074 -1.100 5.142 1.00 96.38 140 THR A O 1
ATOM 1143 N N . ALA A 1 141 ? 9.350 -0.301 3.483 1.00 95.38 141 ALA A N 1
ATOM 1144 C CA . ALA A 1 141 ? 9.932 0.794 4.259 1.00 95.38 141 ALA A CA 1
ATOM 1145 C C . ALA A 1 141 ? 8.913 1.886 4.628 1.00 95.38 141 ALA A C 1
ATOM 1147 O O . ALA A 1 141 ? 9.127 2.616 5.595 1.00 95.38 141 ALA A O 1
ATOM 1148 N N . GLY A 1 142 ? 7.827 2.011 3.863 1.00 93.88 142 GLY A N 1
ATOM 1149 C CA . GLY A 1 142 ? 6.711 2.891 4.187 1.00 93.88 142 GLY A CA 1
ATOM 1150 C C . GLY A 1 142 ? 5.782 2.353 5.273 1.00 93.88 142 GLY A C 1
ATOM 1151 O O . GLY A 1 142 ? 5.003 3.136 5.800 1.00 93.88 142 GLY A O 1
ATOM 1152 N N . THR A 1 143 ? 5.844 1.061 5.614 1.00 93.50 143 THR A N 1
ATOM 1153 C CA . THR A 1 143 ? 4.940 0.416 6.588 1.00 93.50 143 THR A CA 1
ATOM 1154 C C . THR A 1 143 ? 5.518 0.410 8.000 1.00 93.50 143 THR A C 1
ATOM 1156 O O . THR A 1 143 ? 4.752 0.700 8.947 1.00 93.50 143 THR A O 1
#

Sequence (143 aa):
MRIIFDMALEAGVAAVILVPLFLVANRVYFHDPGRTVGYLIFAIYLAGMDAVVGLPCIIYIRLDFNYNFVPFLYMFSDYRNSLLNVLLFVPLGFFLPFFWRKFSAFGYTLLFGFCTSLLIELLQVFTFRATDVNDLITNTAGT

Secondary structure (DSSP, 8-state):
-HHHHHHHHHHHHHHHHHHHHHHHHIIIII--HHHHHHHHHHHHHHHHHHHHHTPPPGGG------EE-STTTTTTTTHHHHHHHHHHHHHHHHHHHHH-GGGGSHHHHHHHHHHHHHHHHHHHTTTTSPEEHHHHHHHHHH-

Radius of gyration: 16.14 Å; chains: 1; bounding box: 40×23×40 Å